Protein AF-A0A961TDT1-F1 (afdb_monomer)

Secondary structure (DSSP, 8-state):
-EEEEE--SSSS-EEEEE-TTSSEEEE-TTT-SSHHHHHHTHHHHHHHHHHHHHHHHHT-S--EE--GGGEEPSSTT-S------

Foldseek 3Di:
DDWFFFDDPDQQGAIWAAAPVRFKIDGDVVLPGGLVRCVVVVVRSVVVSVVVRVCVHVVVGDIDTGDVVRTADNGNDDPDDDDDD

Solvent-accessible surface area (backbone atoms only — not comparable to full-atom values): 5006 Å² total; per-residue (Å²): 123,45,76,44,11,35,67,60,99,56,87,57,32,35,22,29,39,32,38,95,86,59,53,31,29,33,82,37,59,93,78,28,47,26,47,62,57,32,64,78,45,35,89,72,38,50,62,60,53,44,53,50,34,52,26,48,72,72,62,76,38,79,68,45,81,46,56,76,90,50,46,50,58,58,62,62,74,64,97,73,88,88,87,85,134

Structure (mmCIF, N/CA/C/O backbone):
data_AF-A0A961TDT1-F1
#
_entry.id   AF-A0A961TDT1-F1
#
loop_
_atom_site.group_PDB
_atom_site.id
_atom_site.type_symbol
_atom_site.label_atom_id
_atom_site.label_alt_id
_atom_site.label_comp_id
_atom_site.label_asym_id
_atom_site.label_entity_id
_atom_site.label_seq_id
_atom_site.pdbx_PDB_ins_code
_atom_site.Cartn_x
_atom_site.Cartn_y
_atom_site.Cartn_z
_atom_site.occupancy
_atom_site.B_iso_or_equiv
_atom_site.auth_seq_id
_atom_site.auth_comp_id
_atom_site.auth_asym_id
_atom_site.auth_atom_id
_atom_site.pdbx_PDB_model_num
ATOM 1 N N . MET A 1 1 ? -7.969 4.020 -2.412 1.00 96.38 1 MET A N 1
ATOM 2 C CA . MET A 1 1 ? -7.009 3.187 -1.660 1.00 96.38 1 MET A CA 1
ATOM 3 C C . MET A 1 1 ? -5.721 3.972 -1.475 1.00 96.38 1 MET A C 1
ATOM 5 O O . MET A 1 1 ? -5.343 4.676 -2.404 1.00 96.38 1 MET A O 1
ATOM 9 N N . LYS A 1 2 ? -5.075 3.880 -0.308 1.00 98.62 2 LYS A N 1
ATOM 10 C CA . LYS A 1 2 ? -3.720 4.400 -0.073 1.00 98.62 2 LYS A CA 1
ATOM 11 C C . LYS A 1 2 ? -2.828 3.241 0.364 1.00 98.62 2 LYS A C 1
ATOM 13 O O . LYS A 1 2 ? -3.287 2.380 1.110 1.00 98.62 2 LYS A O 1
ATOM 18 N N . LEU A 1 3 ? -1.590 3.215 -0.112 1.00 98.75 3 LEU A N 1
ATOM 19 C CA . LEU A 1 3 ? -0.616 2.170 0.193 1.00 98.75 3 LEU A CA 1
ATOM 20 C C . LEU A 1 3 ? 0.626 2.802 0.813 1.00 98.75 3 LEU A C 1
ATOM 22 O O . LEU A 1 3 ? 1.013 3.906 0.430 1.00 98.75 3 LEU A O 1
ATOM 26 N N . ALA A 1 4 ? 1.248 2.093 1.746 1.00 98.75 4 ALA A N 1
ATOM 27 C CA . ALA A 1 4 ? 2.515 2.489 2.337 1.00 98.75 4 ALA A CA 1
ATOM 28 C C . ALA A 1 4 ? 3.399 1.265 2.574 1.00 98.75 4 ALA A C 1
ATOM 30 O O . ALA A 1 4 ? 2.923 0.128 2.608 1.00 98.75 4 ALA A O 1
ATOM 31 N N . THR A 1 5 ? 4.683 1.530 2.780 1.00 98.81 5 THR A N 1
ATOM 32 C CA . THR A 1 5 ? 5.659 0.526 3.192 1.00 98.81 5 THR A CA 1
ATOM 33 C C . THR A 1 5 ? 6.134 0.880 4.589 1.00 98.81 5 THR A C 1
ATOM 35 O O . THR A 1 5 ? 6.678 1.962 4.799 1.00 98.81 5 THR A O 1
ATOM 38 N N . LEU A 1 6 ? 5.907 -0.009 5.555 1.00 98.62 6 LEU A N 1
ATOM 39 C CA . LEU A 1 6 ? 6.380 0.171 6.927 1.00 98.62 6 LEU A CA 1
ATOM 40 C C . LEU A 1 6 ? 7.700 -0.561 7.141 1.00 98.62 6 LEU A C 1
ATOM 42 O O . LEU A 1 6 ? 7.897 -1.674 6.642 1.00 98.62 6 LEU A O 1
ATOM 46 N N . LYS A 1 7 ? 8.585 0.047 7.934 1.00 97.88 7 LYS A N 1
ATOM 47 C CA . LYS A 1 7 ? 9.868 -0.553 8.293 1.00 97.88 7 LYS A CA 1
ATOM 48 C C . LYS A 1 7 ? 9.662 -1.849 9.071 1.00 97.88 7 LYS A C 1
ATOM 50 O O . LYS A 1 7 ? 8.927 -1.887 10.058 1.00 97.88 7 LYS A O 1
ATOM 55 N N . ASP A 1 8 ? 10.347 -2.901 8.647 1.00 95.75 8 ASP A N 1
ATOM 56 C CA . ASP A 1 8 ? 10.443 -4.167 9.366 1.00 95.75 8 ASP A CA 1
ATOM 57 C C . ASP A 1 8 ? 11.907 -4.651 9.408 1.00 95.75 8 ASP A C 1
ATOM 59 O O . ASP A 1 8 ? 12.838 -3.844 9.358 1.00 95.75 8 ASP A O 1
ATOM 63 N N . ARG A 1 9 ? 12.137 -5.960 9.568 1.00 95.69 9 ARG A N 1
ATOM 64 C CA . ARG A 1 9 ? 13.491 -6.547 9.602 1.00 95.69 9 ARG A CA 1
ATOM 65 C C . ARG A 1 9 ? 14.063 -6.854 8.211 1.00 95.69 9 ARG A C 1
ATOM 67 O O . ARG A 1 9 ? 15.146 -7.428 8.121 1.00 95.69 9 ARG A O 1
ATOM 74 N N . THR A 1 10 ? 13.349 -6.515 7.143 1.00 97.00 10 THR A N 1
ATOM 75 C CA . THR A 1 10 ? 13.750 -6.742 5.753 1.00 97.00 10 THR A CA 1
ATOM 76 C C . THR A 1 10 ? 14.192 -5.437 5.091 1.00 97.00 10 THR A C 1
ATOM 78 O O . THR A 1 10 ? 14.071 -4.348 5.650 1.00 97.00 10 THR A O 1
ATOM 81 N N . ARG A 1 11 ? 14.758 -5.540 3.885 1.00 97.25 11 ARG A N 1
ATOM 82 C CA . ARG A 1 11 ? 15.247 -4.371 3.138 1.00 97.25 11 ARG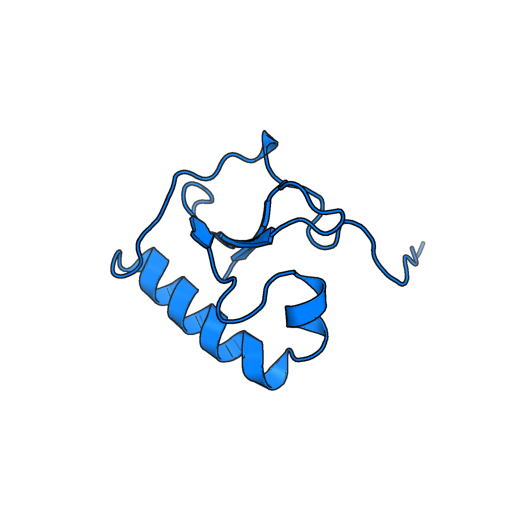 A CA 1
ATOM 83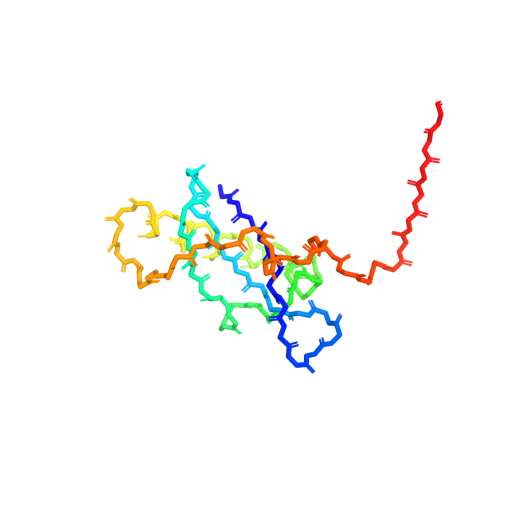 C C . ARG A 1 11 ? 14.144 -3.624 2.388 1.00 97.25 11 ARG A C 1
ATOM 85 O O . ARG A 1 11 ? 14.325 -2.444 2.109 1.00 97.25 11 ARG A O 1
ATOM 92 N N . ASP A 1 12 ? 13.056 -4.311 2.053 1.00 97.94 12 ASP A N 1
ATOM 93 C CA . ASP A 1 12 ? 11.949 -3.768 1.254 1.00 97.94 12 ASP A CA 1
ATOM 94 C C . ASP A 1 12 ? 10.733 -3.410 2.114 1.00 97.94 12 ASP A C 1
ATOM 96 O O . ASP A 1 12 ? 9.744 -2.898 1.596 1.00 97.94 12 ASP A O 1
ATOM 100 N N . GLY A 1 13 ? 10.830 -3.631 3.429 1.00 98.25 13 GLY A N 1
ATOM 101 C CA . GLY A 1 13 ? 9.760 -3.375 4.380 1.00 98.25 13 GLY A CA 1
ATOM 102 C C . GLY A 1 13 ? 8.570 -4.310 4.178 1.00 98.25 13 GLY A C 1
ATOM 103 O O . GLY A 1 13 ? 8.657 -5.342 3.511 1.00 98.25 13 GLY A O 1
ATOM 104 N N . ARG A 1 14 ? 7.431 -3.914 4.750 1.00 98.44 14 ARG A N 1
ATOM 105 C CA . ARG A 1 14 ? 6.152 -4.612 4.580 1.00 98.44 14 ARG A CA 1
ATOM 106 C C . ARG A 1 14 ? 5.088 -3.696 3.994 1.00 98.44 14 ARG A C 1
ATOM 108 O O . ARG A 1 14 ? 4.958 -2.546 4.420 1.00 98.44 14 ARG A O 1
ATOM 115 N N . LEU A 1 15 ? 4.312 -4.225 3.053 1.00 98.75 15 LEU A N 1
ATOM 116 C CA . LEU A 1 15 ? 3.190 -3.527 2.436 1.00 98.75 15 LEU A CA 1
ATOM 117 C C . LEU A 1 15 ? 1.998 -3.435 3.395 1.00 98.75 15 LEU A C 1
ATOM 119 O O . LEU A 1 15 ? 1.577 -4.428 3.996 1.00 98.75 15 LEU A O 1
ATOM 123 N N . VAL A 1 16 ? 1.413 -2.241 3.480 1.00 98.75 16 VAL A N 1
ATOM 124 C CA . VAL A 1 16 ? 0.178 -1.985 4.224 1.00 98.75 16 VAL A CA 1
ATOM 125 C C . VAL A 1 16 ? -0.807 -1.156 3.404 1.00 98.75 16 VAL A C 1
ATOM 127 O O . VAL A 1 16 ? -0.415 -0.318 2.588 1.00 98.75 16 VAL A O 1
ATOM 130 N N . VAL A 1 17 ? -2.099 -1.363 3.659 1.00 98.81 17 VAL A N 1
ATOM 131 C CA . VAL A 1 17 ? -3.172 -0.476 3.190 1.00 98.81 17 VAL A CA 1
ATOM 132 C C . VAL A 1 17 ? -3.460 0.542 4.285 1.00 98.81 17 VAL A C 1
ATOM 134 O O . VAL A 1 17 ? -3.636 0.164 5.440 1.00 98.81 17 VAL A O 1
ATOM 137 N N . VAL A 1 18 ? -3.503 1.824 3.928 1.00 98.75 18 VAL A N 1
ATOM 138 C CA . VAL A 1 18 ? -3.678 2.948 4.858 1.00 98.75 18 VAL A CA 1
ATOM 139 C C . VAL A 1 18 ? -5.048 3.591 4.647 1.00 98.75 18 VAL A C 1
ATOM 141 O O . VAL A 1 18 ? -5.521 3.712 3.511 1.00 98.75 18 VAL A O 1
ATOM 144 N N . SER A 1 19 ? -5.685 4.014 5.737 1.00 98.44 19 SER A N 1
ATOM 145 C CA . SER A 1 19 ? -6.974 4.701 5.707 1.00 98.44 19 SER A CA 1
ATOM 146 C C . SER A 1 19 ? -6.881 6.057 5.002 1.00 98.44 19 SER A C 1
ATOM 148 O O . SER A 1 19 ? -5.813 6.672 4.889 1.00 98.44 19 SER A O 1
ATOM 150 N N . LYS A 1 20 ? -8.015 6.564 4.508 1.00 98.12 20 LYS A N 1
ATOM 151 C CA . LYS A 1 20 ? -8.078 7.840 3.776 1.00 98.12 20 LYS A CA 1
ATOM 152 C C . LYS A 1 20 ? -7.586 9.022 4.608 1.00 98.12 20 LYS A C 1
ATOM 154 O O . LYS A 1 20 ? -6.966 9.922 4.046 1.00 98.12 20 LYS A O 1
ATOM 159 N N . ASP A 1 21 ? -7.817 9.003 5.911 1.00 97.88 21 ASP A N 1
ATOM 160 C CA . ASP A 1 21 ? -7.384 10.028 6.864 1.00 97.88 21 ASP A CA 1
ATOM 161 C C . ASP A 1 21 ? -5.930 9.857 7.351 1.00 97.88 21 A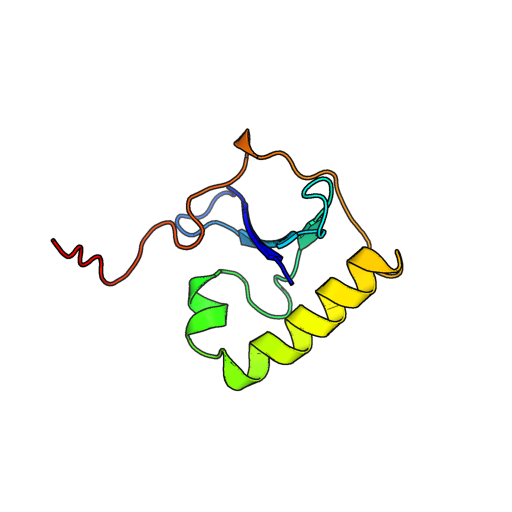SP A C 1
ATOM 163 O O . ASP A 1 21 ? -5.465 10.679 8.131 1.00 97.88 21 ASP A O 1
ATOM 167 N N . LEU A 1 22 ? -5.206 8.831 6.876 1.00 98.19 22 LEU A N 1
ATOM 168 C CA . LEU A 1 22 ? -3.820 8.513 7.255 1.00 98.19 22 LEU A CA 1
ATOM 169 C C . LEU A 1 22 ? -3.620 8.157 8.737 1.00 98.19 22 LEU A C 1
ATOM 171 O O . LEU A 1 22 ? -2.498 8.189 9.232 1.00 98.19 22 LEU A O 1
ATOM 175 N N . THR A 1 23 ? -4.676 7.791 9.465 1.00 98.12 23 THR A N 1
ATOM 176 C CA . THR A 1 23 ? -4.562 7.502 10.904 1.00 98.12 23 THR A CA 1
ATOM 177 C C . THR A 1 23 ? -4.422 6.018 11.224 1.00 98.12 23 THR A C 1
ATOM 179 O O . THR A 1 23 ? -3.960 5.668 12.315 1.00 98.12 23 THR A O 1
ATOM 182 N N . ARG A 1 24 ? -4.811 5.131 10.302 1.00 98.56 24 ARG A N 1
ATOM 183 C CA . ARG A 1 24 ? -4.873 3.681 10.516 1.00 98.56 24 ARG A CA 1
ATOM 184 C C . ARG A 1 24 ? -4.341 2.902 9.321 1.00 98.56 24 ARG A C 1
ATOM 186 O O . ARG A 1 24 ? -4.347 3.391 8.195 1.00 98.56 24 ARG A O 1
ATOM 193 N N . TYR A 1 25 ? -3.920 1.667 9.564 1.00 98.75 25 TYR A N 1
ATOM 194 C CA . TYR A 1 25 ? -3.516 0.743 8.512 1.00 98.75 25 TYR A CA 1
ATOM 195 C C .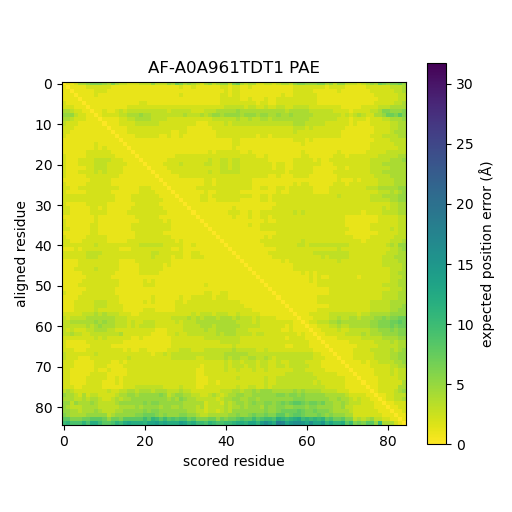 TYR A 1 25 ? -3.893 -0.707 8.826 1.00 98.75 25 TYR A C 1
ATOM 197 O O . TYR A 1 25 ? -4.105 -1.067 9.987 1.00 98.75 25 TYR A O 1
ATOM 205 N N . THR A 1 26 ? -3.909 -1.535 7.784 1.00 98.62 26 THR A N 1
ATOM 206 C CA . THR A 1 26 ? -4.043 -2.996 7.854 1.00 98.62 26 THR A CA 1
ATOM 207 C C . THR A 1 26 ? -2.901 -3.649 7.077 1.00 98.62 26 THR A C 1
ATOM 209 O O . THR A 1 26 ? -2.553 -3.215 5.976 1.00 98.62 26 THR A O 1
ATOM 212 N N . GLU A 1 27 ? -2.301 -4.693 7.651 1.00 97.69 27 GLU A N 1
ATOM 213 C CA .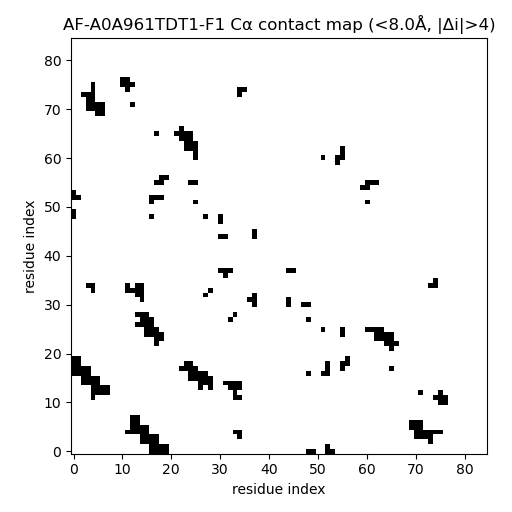 GLU A 1 27 ? -1.265 -5.487 6.983 1.00 97.69 27 GLU A CA 1
ATOM 214 C C . GLU A 1 27 ? -1.868 -6.413 5.923 1.00 97.69 27 GLU A C 1
ATOM 216 O O . GLU A 1 27 ? -2.885 -7.067 6.151 1.00 97.69 27 GLU A O 1
ATOM 221 N N . VAL A 1 28 ? -1.212 -6.507 4.765 1.00 98.44 28 VAL A N 1
ATOM 222 C CA . VAL A 1 28 ? -1.730 -7.240 3.593 1.00 98.44 28 VAL A CA 1
ATOM 223 C C . VAL A 1 28 ? -0.762 -8.297 3.065 1.00 98.44 28 VAL A C 1
ATOM 225 O O . VAL A 1 28 ? -0.848 -8.701 1.909 1.00 98.44 28 VAL A O 1
ATOM 228 N N . GLY A 1 29 ? 0.117 -8.821 3.926 1.00 97.75 29 GLY A N 1
ATOM 229 C CA . GLY A 1 29 ? 1.137 -9.813 3.552 1.00 97.75 29 GLY A CA 1
ATOM 230 C C . GLY A 1 29 ? 0.602 -11.123 2.949 1.00 97.75 29 GLY A C 1
ATOM 231 O O . GLY A 1 29 ? 1.355 -11.856 2.313 1.00 97.75 29 GLY A O 1
ATOM 232 N N . HIS A 1 30 ? -0.691 -11.416 3.126 1.00 98.00 30 HIS A N 1
ATOM 233 C CA . HIS A 1 30 ? -1.399 -12.550 2.515 1.00 98.00 30 HIS A CA 1
ATOM 234 C C . HIS A 1 30 ? -1.868 -12.280 1.067 1.00 98.00 30 HIS A C 1
ATOM 236 O O . HIS A 1 30 ? -2.343 -13.189 0.383 1.00 98.00 30 HIS A O 1
ATOM 242 N N . ILE A 1 31 ? -1.766 -11.029 0.607 1.00 98.50 31 ILE A N 1
ATOM 243 C CA . ILE A 1 31 ? -2.011 -10.596 -0.774 1.00 98.50 31 ILE A CA 1
ATOM 244 C C . ILE A 1 31 ? -0.663 -10.356 -1.460 1.00 98.50 31 ILE A C 1
ATOM 246 O O . ILE A 1 31 ? -0.388 -10.981 -2.476 1.00 98.50 31 ILE A O 1
ATOM 250 N N . ALA A 1 32 ? 0.174 -9.496 -0.875 1.00 98.50 32 ALA A N 1
ATOM 251 C CA . ALA A 1 32 ? 1.528 -9.186 -1.329 1.00 98.50 32 ALA A CA 1
ATOM 252 C C . ALA A 1 32 ? 2.378 -8.761 -0.122 1.00 98.50 32 ALA A C 1
ATOM 254 O O . ALA A 1 32 ? 1.891 -8.040 0.753 1.00 98.50 32 ALA A O 1
ATOM 255 N N . ARG A 1 33 ? 3.636 -9.217 -0.036 1.00 97.94 33 ARG A N 1
ATOM 256 C CA . ARG A 1 33 ? 4.491 -8.928 1.131 1.00 97.94 33 ARG A CA 1
ATOM 257 C C . ARG A 1 33 ? 5.109 -7.539 1.039 1.00 97.94 33 ARG A C 1
ATOM 259 O O . ARG A 1 33 ? 5.174 -6.841 2.050 1.00 97.94 33 ARG A O 1
ATOM 266 N N . THR A 1 34 ? 5.529 -7.141 -0.159 1.00 98.56 34 THR A N 1
ATOM 267 C CA . THR A 1 34 ? 6.172 -5.849 -0.430 1.00 98.56 34 THR A CA 1
ATOM 268 C C . THR A 1 34 ? 5.399 -5.040 -1.475 1.00 98.56 34 THR A C 1
ATOM 270 O O . THR A 1 34 ? 4.554 -5.572 -2.195 1.00 98.56 34 THR A O 1
ATOM 273 N N . MET A 1 35 ? 5.689 -3.737 -1.576 1.00 98.56 35 MET A N 1
ATOM 274 C CA . MET A 1 35 ? 5.153 -2.902 -2.659 1.00 98.56 35 MET A CA 1
ATOM 275 C C . MET A 1 35 ? 5.607 -3.399 -4.037 1.00 98.56 35 MET A C 1
ATOM 277 O O . MET A 1 35 ? 4.831 -3.336 -4.985 1.00 98.56 35 MET A O 1
ATOM 281 N N . GLN A 1 36 ? 6.838 -3.909 -4.149 1.00 97.94 36 GLN A N 1
ATOM 282 C CA . GLN A 1 36 ? 7.352 -4.434 -5.414 1.00 97.94 36 GLN A CA 1
ATOM 283 C C . GLN A 1 36 ? 6.561 -5.675 -5.847 1.00 97.94 36 GLN A C 1
ATOM 285 O O . GLN A 1 36 ? 6.077 -5.695 -6.971 1.00 97.94 36 GLN A O 1
ATOM 290 N N . ASP A 1 37 ? 6.305 -6.624 -4.936 1.00 97.94 37 ASP A N 1
ATOM 291 C CA . ASP A 1 37 ? 5.482 -7.811 -5.229 1.00 97.94 37 ASP A CA 1
ATOM 292 C C . ASP A 1 37 ? 4.086 -7.419 -5.743 1.00 97.94 37 ASP A C 1
ATOM 294 O O . ASP A 1 37 ? 3.535 -8.057 -6.636 1.00 97.94 37 ASP A O 1
ATOM 298 N N . ALA A 1 38 ? 3.498 -6.361 -5.168 1.00 98.56 38 ALA A N 1
ATOM 299 C CA . ALA A 1 38 ? 2.200 -5.864 -5.604 1.00 98.56 38 ALA A CA 1
ATOM 300 C C . ALA A 1 38 ? 2.256 -5.261 -7.012 1.00 98.56 38 ALA A C 1
ATOM 302 O O . ALA A 1 38 ? 1.335 -5.479 -7.793 1.00 98.56 38 ALA A O 1
ATOM 303 N N . LEU A 1 39 ? 3.309 -4.505 -7.336 1.00 98.19 39 LEU A N 1
ATOM 304 C CA . LEU A 1 39 ? 3.497 -3.913 -8.663 1.00 98.19 39 LEU A CA 1
ATOM 305 C C . LEU A 1 39 ? 3.784 -4.976 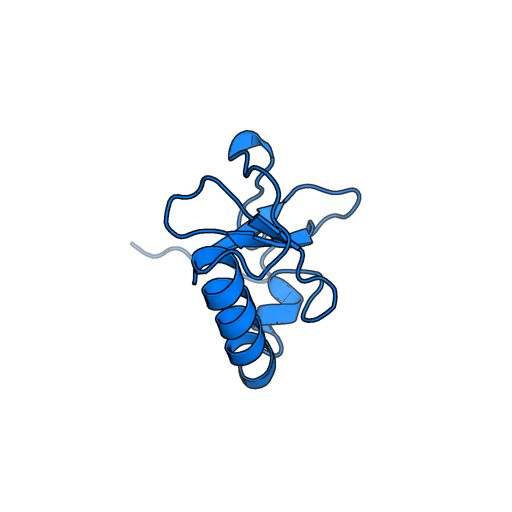-9.733 1.00 98.19 39 LEU A C 1
ATOM 307 O O . LEU A 1 39 ? 3.284 -4.847 -10.850 1.00 98.19 39 LEU A O 1
ATOM 311 N N . ASP A 1 40 ? 4.527 -6.027 -9.385 1.00 98.00 40 ASP A N 1
ATOM 312 C CA . ASP A 1 40 ? 4.886 -7.117 -10.298 1.00 98.00 40 ASP A CA 1
ATOM 313 C C . ASP A 1 40 ? 3.657 -7.926 -10.764 1.00 98.00 40 ASP A C 1
ATOM 315 O O . ASP A 1 40 ? 3.643 -8.417 -11.893 1.00 98.00 40 ASP A O 1
ATOM 319 N N . ASP A 1 41 ? 2.605 -8.022 -9.938 1.00 98.06 41 ASP A N 1
ATOM 320 C CA . ASP A 1 41 ? 1.347 -8.729 -10.249 1.00 98.06 41 ASP A CA 1
ATOM 321 C C . ASP A 1 41 ? 0.092 -7.851 -10.049 1.00 98.06 41 ASP A C 1
ATOM 323 O O . ASP A 1 41 ? -0.952 -8.264 -9.527 1.00 98.06 41 ASP A O 1
ATOM 327 N N . TRP A 1 42 ? 0.192 -6.582 -10.455 1.00 98.38 42 TRP A N 1
ATOM 328 C CA . TRP A 1 42 ? -0.797 -5.555 -10.114 1.00 98.38 42 TRP A CA 1
ATOM 329 C C . TRP A 1 42 ? -2.231 -5.893 -10.537 1.00 98.38 42 TRP A C 1
ATOM 331 O O . TRP A 1 42 ? -3.176 -5.610 -9.799 1.00 98.38 42 TRP A O 1
ATOM 341 N N . ALA A 1 43 ? -2.413 -6.528 -11.698 1.00 98.56 43 ALA A N 1
ATOM 342 C CA . ALA A 1 43 ? -3.736 -6.858 -12.228 1.00 98.56 43 ALA A CA 1
ATOM 343 C C . ALA A 1 43 ? -4.549 -7.773 -11.291 1.00 98.56 43 ALA A C 1
ATOM 345 O O . ALA A 1 43 ? -5.769 -7.632 -11.210 1.00 98.56 43 ALA A O 1
ATOM 346 N N . HIS A 1 44 ? -3.884 -8.667 -10.556 1.00 98.38 44 HIS A N 1
ATOM 347 C CA . HIS A 1 44 ? -4.532 -9.590 -9.622 1.00 98.38 44 HIS A CA 1
ATOM 348 C C . HIS A 1 44 ? -4.514 -9.069 -8.179 1.00 98.38 44 HIS A C 1
ATOM 350 O O . HIS A 1 44 ? -5.444 -9.322 -7.408 1.00 98.38 44 HIS A O 1
ATOM 356 N N . VAL A 1 45 ? -3.468 -8.329 -7.801 1.00 98.62 45 VAL A N 1
ATOM 357 C CA . VAL A 1 45 ? -3.291 -7.805 -6.440 1.00 98.62 45 VAL A CA 1
ATOM 358 C C . VAL A 1 45 ? -4.179 -6.587 -6.172 1.00 98.62 45 VAL A C 1
ATOM 360 O O . VAL A 1 45 ? -4.791 -6.498 -5.105 1.00 98.62 45 VAL A O 1
ATOM 363 N N . ALA A 1 46 ? -4.303 -5.662 -7.126 1.00 98.69 46 ALA A N 1
ATOM 364 C CA . ALA A 1 46 ? -4.984 -4.387 -6.908 1.00 98.69 46 ALA A CA 1
ATOM 365 C C . ALA A 1 46 ? -6.466 -4.510 -6.504 1.00 98.69 46 ALA A C 1
ATOM 367 O O . ALA A 1 46 ? -6.855 -3.821 -5.556 1.00 98.69 46 ALA A O 1
ATOM 368 N N . PRO A 1 47 ? -7.297 -5.378 -7.126 1.00 98.69 47 PRO A N 1
ATOM 369 C CA . PRO A 1 47 ? -8.690 -5.548 -6.706 1.00 98.69 47 PRO A CA 1
ATOM 370 C C . PRO A 1 47 ? -8.809 -6.028 -5.253 1.00 98.69 47 PRO A C 1
ATOM 372 O O . PRO A 1 47 ? -9.593 -5.485 -4.480 1.00 98.69 47 PRO A O 1
ATOM 375 N N . ARG A 1 48 ? -7.953 -6.971 -4.839 1.00 98.62 48 ARG A N 1
ATOM 376 C CA . ARG A 1 48 ? -7.931 -7.514 -3.470 1.00 98.62 48 ARG A CA 1
ATOM 377 C C . ARG A 1 48 ? -7.499 -6.461 -2.447 1.00 98.62 48 ARG A C 1
ATOM 379 O O . ARG A 1 48 ? -8.068 -6.373 -1.363 1.00 98.62 48 ARG A O 1
ATOM 386 N N . LEU A 1 49 ? -6.509 -5.631 -2.784 1.00 98.69 49 LEU A N 1
ATOM 387 C CA . LEU A 1 49 ? -6.109 -4.509 -1.928 1.00 98.69 49 LEU A CA 1
ATOM 388 C C . LEU A 1 49 ? -7.220 -3.452 -1.817 1.00 98.69 49 LEU A C 1
ATOM 390 O O . LEU A 1 49 ? -7.376 -2.839 -0.759 1.00 98.69 49 LEU A O 1
ATOM 394 N N . ALA A 1 50 ? -8.006 -3.246 -2.878 1.00 98.69 50 ALA A N 1
ATOM 395 C CA . ALA A 1 50 ? -9.136 -2.322 -2.858 1.00 98.69 50 ALA A CA 1
ATOM 396 C C . ALA A 1 50 ? -10.247 -2.790 -1.903 1.00 98.69 50 ALA A C 1
ATOM 398 O O . ALA A 1 50 ? -10.762 -1.965 -1.149 1.00 98.69 50 ALA A O 1
ATOM 399 N N . GLU A 1 51 ? -10.544 -4.092 -1.859 1.00 98.56 51 GLU A N 1
ATOM 400 C CA . GLU A 1 51 ? -11.474 -4.683 -0.882 1.00 98.56 51 GLU A CA 1
ATOM 401 C C . GLU A 1 51 ? -10.991 -4.476 0.562 1.00 98.56 51 GLU A C 1
ATOM 403 O O . GLU A 1 51 ? -11.764 -4.080 1.435 1.00 98.56 51 GLU A O 1
ATOM 408 N N . VAL A 1 52 ? -9.691 -4.666 0.828 1.00 98.62 52 VAL A N 1
ATOM 409 C CA . VAL A 1 52 ? -9.112 -4.364 2.150 1.00 98.62 52 VAL A CA 1
ATOM 410 C C . VAL A 1 52 ? -9.237 -2.878 2.475 1.00 98.62 52 VAL A C 1
ATOM 412 O O . VAL A 1 52 ? -9.563 -2.524 3.607 1.00 98.62 52 VAL A O 1
ATOM 415 N N . ALA A 1 53 ? -9.014 -1.997 1.499 1.00 98.62 53 ALA A N 1
ATOM 416 C CA . ALA A 1 53 ? -9.158 -0.561 1.700 1.00 98.62 53 ALA A CA 1
ATOM 417 C C . ALA A 1 53 ? -10.599 -0.180 2.057 1.00 98.62 53 ALA A C 1
ATOM 419 O O . ALA A 1 53 ? -10.807 0.583 2.994 1.00 98.62 53 ALA A O 1
ATOM 420 N N . GLU A 1 54 ? -11.595 -0.723 1.359 1.00 98.56 54 GLU A N 1
ATOM 421 C CA . GLU A 1 54 ? -13.005 -0.523 1.708 1.00 98.56 54 GLU A CA 1
ATOM 422 C C . GLU A 1 54 ? -13.328 -1.075 3.101 1.00 98.56 54 GLU A C 1
ATOM 424 O O . GLU A 1 54 ? -13.986 -0.414 3.910 1.00 98.56 54 GLU A O 1
ATOM 429 N N . GLY A 1 55 ? -12.805 -2.255 3.424 1.00 98.44 55 GLY A N 1
ATOM 430 C CA . GLY A 1 55 ? -12.993 -2.858 4.732 1.00 98.44 55 GLY A CA 1
ATOM 431 C C . GLY A 1 55 ? -12.365 -2.048 5.877 1.00 98.44 55 GLY A C 1
ATOM 432 O O . GLY A 1 55 ? -12.948 -1.930 6.956 1.00 98.44 55 GLY A O 1
ATOM 433 N N . LEU A 1 56 ? -11.214 -1.416 5.641 1.00 98.31 56 LEU A N 1
ATOM 434 C CA . LEU A 1 56 ? -10.566 -0.510 6.594 1.00 98.31 56 LEU A CA 1
ATOM 435 C C . LEU A 1 56 ? -11.397 0.762 6.834 1.00 98.31 56 LEU A C 1
ATOM 437 O O . LEU A 1 56 ? -11.514 1.227 7.971 1.00 98.31 56 LEU A O 1
ATOM 441 N N . GLU A 1 57 ? -12.017 1.304 5.784 1.00 98.25 57 GLU A N 1
ATOM 442 C CA . GLU A 1 57 ? -12.889 2.481 5.887 1.00 98.25 57 GLU A CA 1
ATOM 443 C C . GLU A 1 57 ? -14.209 2.167 6.603 1.00 98.25 57 GLU A C 1
ATOM 445 O O . GLU A 1 57 ? -14.676 2.965 7.413 1.00 98.25 57 GLU A O 1
ATOM 450 N N . THR A 1 58 ? -14.787 0.990 6.356 1.00 97.81 58 THR A N 1
ATOM 451 C CA . THR A 1 58 ? -16.032 0.538 7.004 1.00 97.81 58 THR A CA 1
ATOM 452 C C . THR A 1 58 ? -15.820 -0.026 8.412 1.00 97.81 58 THR A C 1
ATOM 454 O O . THR A 1 58 ? -16.788 -0.264 9.130 1.00 97.81 58 THR A O 1
ATOM 457 N N . GLY A 1 59 ? -14.565 -0.234 8.828 1.00 96.62 59 GLY A N 1
ATOM 458 C CA . GLY A 1 59 ? -14.213 -0.814 10.127 1.00 96.62 59 GLY A CA 1
ATOM 459 C C . GLY A 1 59 ? -14.376 -2.335 10.205 1.00 96.62 59 GLY A C 1
ATOM 460 O O . GLY A 1 59 ? -14.319 -2.894 11.297 1.00 96.62 59 GLY A O 1
ATOM 461 N N . SER A 1 60 ? -14.566 -3.007 9.068 1.00 96.88 60 SER A N 1
ATOM 462 C CA . SER A 1 60 ? -14.649 -4.470 8.980 1.00 96.88 60 SER A CA 1
ATOM 463 C C . SER A 1 60 ? -13.277 -5.154 8.921 1.00 96.88 60 SER A C 1
ATOM 465 O O . SER A 1 60 ? -13.187 -6.358 9.155 1.00 96.88 60 SER A O 1
ATOM 467 N N . GLN A 1 61 ? -12.203 -4.399 8.667 1.00 96.06 61 GLN A N 1
ATOM 468 C CA . GLN A 1 61 ? -10.826 -4.890 8.753 1.00 96.06 61 GLN A CA 1
ATOM 469 C C . GLN A 1 61 ? -10.188 -4.552 10.107 1.00 96.06 61 GLN A C 1
ATOM 471 O O . GLN A 1 61 ? -10.287 -3.408 10.565 1.00 96.06 61 GLN A O 1
ATOM 476 N N . PRO A 1 62 ? -9.463 -5.498 10.734 1.00 96.88 62 PRO A N 1
ATOM 477 C CA . PRO A 1 62 ? -8.589 -5.188 11.856 1.00 96.88 62 PRO A CA 1
ATOM 478 C C . PRO A 1 62 ? -7.576 -4.119 11.449 1.00 96.88 62 PRO A C 1
ATOM 480 O O . PRO A 1 62 ? -6.938 -4.219 10.400 1.00 96.88 62 PRO A O 1
ATOM 483 N N . SER A 1 63 ? -7.414 -3.101 12.289 1.00 98.00 63 SER A N 1
ATOM 484 C CA . SER A 1 63 ? -6.551 -1.962 11.985 1.00 98.00 63 SER A CA 1
ATOM 485 C C . SER A 1 63 ? -5.672 -1.587 13.168 1.00 98.00 63 SER A C 1
ATOM 487 O O . SER A 1 63 ? -6.059 -1.768 14.324 1.00 98.00 63 SER A O 1
ATOM 489 N N . GLN A 1 64 ? -4.500 -1.041 12.870 1.00 98.44 64 GLN A N 1
ATOM 490 C CA . GLN A 1 64 ? -3.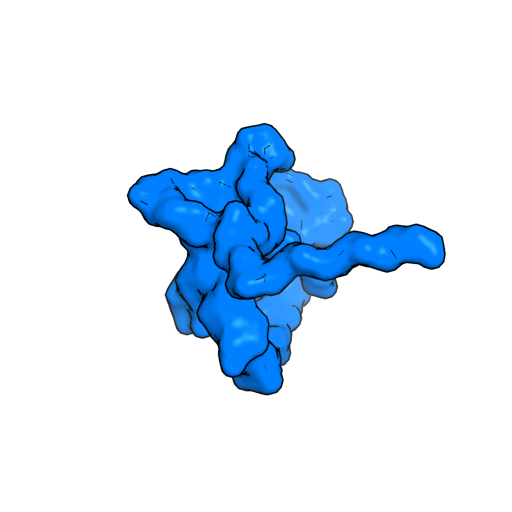579 -0.455 13.839 1.00 98.44 64 GLN A CA 1
ATOM 491 C C . GLN A 1 64 ? -3.370 1.026 13.528 1.00 98.44 64 GLN A C 1
ATOM 493 O O . GLN A 1 64 ? -3.656 1.476 12.419 1.00 98.44 64 GLN A O 1
ATOM 498 N N . ARG A 1 65 ? -2.863 1.794 14.499 1.00 98.38 65 ARG A N 1
ATOM 499 C CA . ARG A 1 65 ? -2.526 3.206 14.286 1.00 98.38 65 ARG A CA 1
ATOM 500 C C . ARG A 1 65 ? -1.371 3.327 13.296 1.00 98.38 65 ARG A C 1
ATOM 502 O O . ARG A 1 65 ? -0.356 2.657 13.449 1.00 98.38 65 ARG A O 1
ATOM 509 N N . PHE A 1 66 ? -1.521 4.203 12.313 1.00 98.62 66 PHE A N 1
ATOM 510 C CA . PHE A 1 66 ? -0.463 4.541 11.375 1.00 98.62 66 PHE A CA 1
ATOM 511 C C . PHE A 1 66 ? 0.413 5.661 11.942 1.00 98.62 66 PHE A C 1
ATOM 513 O O . PHE A 1 66 ? -0.085 6.672 12.445 1.00 98.62 66 PHE A O 1
ATOM 520 N N . HIS A 1 67 ? 1.725 5.461 11.871 1.00 98.12 67 HIS A N 1
ATOM 521 C CA . HIS A 1 67 ? 2.737 6.415 12.295 1.00 98.12 67 HIS A CA 1
ATOM 522 C C . HIS A 1 67 ? 3.645 6.717 11.107 1.00 98.12 67 HIS A C 1
ATOM 524 O O . HIS A 1 67 ? 4.404 5.863 10.663 1.00 98.12 67 HIS A O 1
ATOM 530 N N . GLU A 1 68 ? 3.579 7.944 10.594 1.00 96.56 68 GLU A N 1
ATOM 531 C CA . GLU A 1 68 ? 4.336 8.345 9.400 1.00 96.56 68 GLU A CA 1
ATOM 532 C C . GLU A 1 68 ? 5.855 8.190 9.571 1.00 96.56 68 GLU A C 1
ATOM 534 O O . GLU A 1 68 ? 6.551 7.885 8.611 1.00 96.56 68 GLU A O 1
ATOM 539 N N . HIS A 1 69 ? 6.377 8.329 10.795 1.00 97.38 69 HIS A N 1
ATOM 540 C CA . HIS A 1 69 ? 7.807 8.161 11.081 1.00 97.38 69 HIS A CA 1
ATOM 541 C C . HIS A 1 69 ? 8.295 6.704 10.998 1.00 97.38 69 HIS A C 1
ATOM 543 O O . HIS A 1 69 ? 9.501 6.478 10.901 1.00 97.38 69 HIS A O 1
ATOM 549 N N . ASP A 1 70 ? 7.381 5.730 11.010 1.00 97.56 70 ASP A N 1
ATOM 550 C CA . ASP A 1 70 ? 7.693 4.313 10.790 1.00 97.56 70 ASP A CA 1
ATOM 551 C C . ASP A 1 70 ? 7.642 3.931 9.301 1.00 97.56 70 ASP A C 1
ATOM 553 O O . ASP A 1 70 ? 8.019 2.813 8.921 1.00 97.56 70 ASP A O 1
ATOM 557 N N . ALA A 1 71 ? 7.164 4.843 8.446 1.00 98.19 71 ALA A N 1
ATOM 558 C CA . ALA A 1 71 ? 7.065 4.622 7.017 1.00 98.19 71 ALA A CA 1
ATOM 559 C C . ALA A 1 71 ? 8.425 4.779 6.326 1.00 98.19 71 ALA A C 1
ATOM 561 O O . ALA A 1 71 ? 9.250 5.634 6.649 1.00 98.19 71 ALA A O 1
ATOM 562 N N . MET A 1 72 ? 8.639 3.934 5.328 1.00 98.50 72 MET A N 1
ATOM 563 C CA . MET A 1 72 ? 9.721 4.047 4.361 1.00 98.50 72 MET A CA 1
ATOM 564 C C . MET A 1 72 ? 9.196 4.746 3.100 1.00 98.50 72 MET A C 1
ATOM 566 O O . MET A 1 72 ? 7.988 4.939 2.935 1.00 98.50 72 MET A O 1
ATOM 570 N N . ALA A 1 73 ? 10.087 5.069 2.157 1.00 97.69 73 ALA A N 1
ATOM 571 C CA . ALA A 1 73 ? 9.645 5.357 0.793 1.00 97.69 73 ALA A 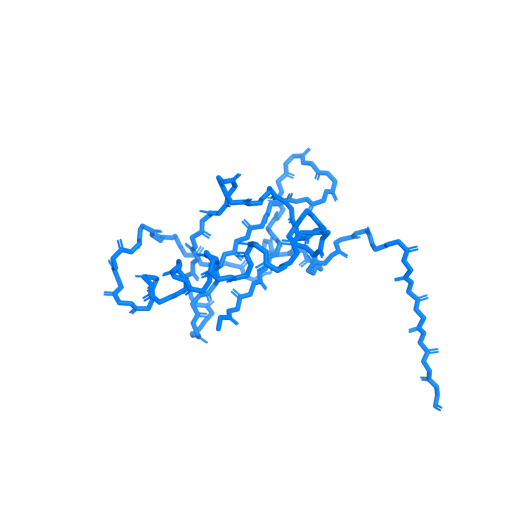CA 1
ATOM 572 C C . ALA A 1 73 ? 8.767 4.189 0.277 1.00 97.69 73 ALA A C 1
ATOM 574 O O . ALA A 1 73 ? 9.087 3.037 0.583 1.00 97.69 73 ALA A O 1
ATOM 575 N N . PRO A 1 74 ? 7.686 4.434 -0.495 1.00 97.19 74 PRO A N 1
ATOM 576 C CA . PRO A 1 74 ? 6.756 3.379 -0.912 1.00 97.19 74 PRO A CA 1
ATOM 577 C C . PRO A 1 74 ? 7.436 2.187 -1.593 1.00 97.19 74 PRO A C 1
ATOM 579 O O . PRO A 1 74 ? 7.084 1.045 -1.319 1.00 97.19 74 PRO A O 1
ATOM 582 N N . VAL A 1 75 ? 8.458 2.444 -2.412 1.00 97.50 75 VAL A N 1
ATOM 583 C CA . VAL A 1 75 ? 9.373 1.426 -2.941 1.00 97.50 75 VAL A CA 1
ATOM 584 C C . VAL A 1 75 ? 10.774 1.749 -2.405 1.00 97.50 75 VAL A C 1
ATOM 586 O O . VAL A 1 75 ? 11.469 2.571 -3.004 1.00 97.50 75 VAL A O 1
ATOM 589 N N . PRO A 1 76 ? 11.208 1.163 -1.268 1.00 97.06 76 PRO A N 1
ATOM 590 C CA . PRO A 1 76 ? 12.466 1.546 -0.617 1.00 97.06 76 PRO A CA 1
ATOM 591 C C . PRO A 1 76 ? 13.713 1.375 -1.486 1.00 97.06 76 PRO A C 1
ATOM 593 O O . PRO A 1 76 ? 14.717 2.055 -1.277 1.00 97.06 76 PRO A O 1
ATOM 596 N N . ARG A 1 77 ? 13.662 0.439 -2.438 1.00 96.38 77 ARG A N 1
ATOM 597 C CA . ARG A 1 77 ? 14.745 0.114 -3.369 1.00 96.38 77 ARG A CA 1
ATOM 598 C C . ARG A 1 77 ? 14.161 -0.154 -4.753 1.00 96.38 77 ARG A C 1
ATOM 600 O O . ARG A 1 77 ? 13.916 -1.299 -5.112 1.00 96.38 77 ARG A O 1
ATOM 607 N N . ALA A 1 78 ? 13.906 0.906 -5.511 1.00 94.38 78 ALA A N 1
ATOM 608 C CA . ALA A 1 78 ? 13.365 0.787 -6.861 1.00 94.38 78 ALA A CA 1
ATOM 609 C C . ALA A 1 78 ? 14.420 0.269 -7.857 1.00 94.38 78 ALA A C 1
ATOM 611 O O . ALA A 1 78 ? 15.602 0.598 -7.751 1.00 94.38 78 ALA A O 1
ATOM 612 N N . HIS A 1 79 ? 13.983 -0.504 -8.856 1.00 91.56 79 HIS A N 1
ATOM 613 C CA . HIS A 1 79 ? 14.847 -0.982 -9.945 1.00 91.56 79 HIS A CA 1
ATOM 614 C C . HIS A 1 79 ? 15.328 0.138 -10.879 1.00 91.56 79 HIS A C 1
ATOM 616 O O . HIS A 1 79 ? 16.370 0.003 -11.516 1.00 91.56 79 HIS A O 1
ATOM 622 N N . LEU A 1 80 ? 14.575 1.237 -10.954 1.00 95.38 80 LEU A N 1
ATOM 623 C CA . LEU A 1 80 ? 14.893 2.418 -11.744 1.00 95.38 80 LEU A CA 1
ATOM 624 C C . LEU A 1 80 ? 14.415 3.668 -11.004 1.00 95.38 80 LEU A C 1
ATOM 626 O O . LEU A 1 80 ? 13.322 3.685 -10.438 1.00 95.38 80 LEU A O 1
ATOM 630 N N . TRP A 1 81 ? 15.218 4.723 -11.072 1.00 95.25 81 TRP A N 1
ATOM 631 C CA . TRP A 1 81 ? 14.802 6.085 -10.774 1.00 95.25 81 TRP A CA 1
ATOM 632 C C . TRP A 1 81 ? 15.280 6.972 -11.921 1.00 95.25 81 TRP A C 1
ATOM 634 O O . TRP A 1 81 ? 16.465 6.968 -12.254 1.00 95.25 81 TRP A O 1
ATOM 644 N N . ALA A 1 82 ? 14.347 7.671 -12.556 1.00 95.00 82 ALA A N 1
ATOM 645 C CA . ALA A 1 82 ? 14.614 8.604 -13.638 1.00 95.00 82 ALA A CA 1
ATOM 646 C C . ALA A 1 82 ? 13.840 9.889 -13.343 1.00 95.00 82 ALA A C 1
ATOM 648 O O . ALA A 1 82 ? 12.640 9.828 -13.075 1.00 95.00 82 ALA A O 1
ATOM 649 N N . ASP A 1 83 ? 14.539 11.019 -13.376 1.00 96.31 83 ASP A N 1
ATOM 650 C CA . ASP A 1 83 ? 13.986 12.337 -13.076 1.00 96.31 83 ASP A CA 1
ATOM 651 C C . ASP A 1 83 ? 14.142 13.253 -14.290 1.00 96.31 83 ASP A C 1
ATOM 653 O O . ASP A 1 83 ? 15.183 13.240 -14.954 1.00 96.31 83 ASP A O 1
ATOM 657 N N . GLY A 1 84 ? 13.078 13.982 -14.617 1.00 94.56 84 GLY A N 1
ATOM 658 C CA . GLY A 1 84 ? 12.991 14.843 -15.796 1.00 94.56 84 GLY A CA 1
ATOM 659 C C . GLY A 1 84 ? 13.000 16.321 -15.415 1.00 94.56 84 GLY A C 1
ATOM 660 O O . GLY A 1 84 ? 12.690 16.675 -14.282 1.00 94.56 84 GLY A O 1
ATOM 661 N N . SER 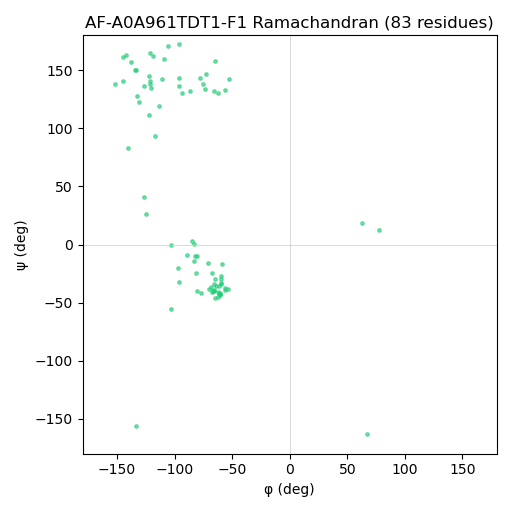A 1 85 ? 13.349 17.183 -16.371 1.00 83.69 85 SER A N 1
ATOM 662 C CA . SER A 1 85 ? 13.466 18.640 -16.196 1.00 83.69 85 SER A CA 1
ATOM 663 C C . SER A 1 85 ? 12.401 19.403 -16.968 1.00 83.69 85 SER A C 1
ATOM 665 O O . SER A 1 85 ? 12.305 19.125 -18.187 1.00 83.69 85 SER A O 1
#

pLDDT: mean 97.59, std 1.96, range [83.69, 98.81]

Mean predicted aligned error: 2.24 Å

Sequence (85 aa):
MKLATLKDRTRDGRLVVVSKDLTRYTEVGHIARTMQDALDDWAHVAPRLAEVAEGLETGSQPSQRFHEHDAMAPVPRAHLWADGS

Radius of gyration: 12.96 Å; Cα contacts (8 Å, |Δi|>4): 142; chains: 1; bounding box: 31×31×30 Å

Nearest PDB structures (foldseek):
  3lzk-assembly2_D  TM=9.990E-01  e=2.699E-10  Sinorhizobium meliloti